Protein AF-A0A3A9K9L9-F1 (afdb_monomer)

Radius of gyration: 12.83 Å; Cα contacts (8 Å, |Δi|>4): 167; chains: 1; bounding box: 33×27×30 Å

Secondary structure (DSSP, 8-state):
---EEEEE-TTSSEEEEEEEEEEE-TT--EEEEEEEEESSSPPEEEEEETT-HHHHSSEEESSTTHHHHTTTS-HHHHHHHHHHHHHHHHHHH-

Organism: NCBI:txid885475

Nearest PDB structures (foldseek):
  3nm7-assembly1_A  TM=2.809E-01  e=5.875E-01  Borreliella burgdorferi
  3n8b-assembly1_A  TM=3.020E-01  e=1.161E+00  Borreliella burgdorferi
  7ktp-assembly1_D  TM=3.224E-01  e=2.881E+00  Homo sapiens
  3cfs-assembly1_B  TM=4.380E-01  e=8.477E+00  unclassified

Sequence (94 aa):
MARLLVYKHESQEGVVVVLDIPLKDTSGKTYYSAATLLTRGAPDLELIVENDERIIHSKQHHSYLYPYLTHMGDREILGKSLMDFYSKNEEFLG

Foldseek 3Di:
DWDWWWWDDPPDQWIKIWTPDWAAAPVRWTWTWIWTFHLDDDTDTDIDTPPPCSVVRTDTDDPPCVSRCPVVVDPVSVVVVSVVVVVVVNVVRD

pLDDT: mean 83.86, std 10.02, range [53.19, 94.94]

Structure (mmCIF, N/CA/C/O backbone):
data_AF-A0A3A9K9L9-F1
#
_entry.id   AF-A0A3A9K9L9-F1
#
loop_
_atom_site.group_PDB
_atom_site.id
_atom_site.type_symbol
_atom_site.label_atom_id
_atom_site.label_alt_id
_atom_site.label_comp_id
_atom_site.label_asym_id
_atom_site.label_entity_id
_atom_site.label_seq_id
_atom_site.pdbx_PDB_ins_code
_atom_site.Cartn_x
_atom_site.Cartn_y
_atom_site.Cartn_z
_atom_site.occupancy
_atom_site.B_iso_or_equiv
_atom_site.auth_seq_id
_atom_site.auth_comp_id
_atom_site.auth_asym_id
_atom_site.auth_atom_id
_atom_site.pdbx_PDB_model_num
ATOM 1 N N . MET A 1 1 ? -3.838 16.479 4.004 1.00 53.19 1 MET A N 1
ATOM 2 C CA . MET A 1 1 ? -2.765 16.496 2.984 1.00 53.19 1 MET A CA 1
ATOM 3 C C . MET A 1 1 ? -2.285 15.063 2.840 1.00 53.19 1 MET A C 1
ATOM 5 O O . MET A 1 1 ? -1.836 14.508 3.830 1.00 53.19 1 MET A O 1
ATOM 9 N N . ALA A 1 2 ? -2.487 14.441 1.678 1.00 71.38 2 ALA A N 1
ATOM 10 C CA . ALA A 1 2 ? -2.163 13.032 1.461 1.00 71.38 2 ALA A CA 1
ATOM 11 C C . ALA A 1 2 ? -0.643 12.835 1.363 1.00 71.38 2 ALA A C 1
ATOM 13 O O . ALA A 1 2 ? 0.015 13.519 0.574 1.00 71.38 2 ALA A O 1
ATOM 14 N N . ARG A 1 3 ? -0.080 11.917 2.154 1.00 83.44 3 ARG A N 1
ATOM 15 C CA . ARG A 1 3 ? 1.341 11.549 2.099 1.00 83.44 3 ARG A CA 1
ATOM 16 C C . ARG A 1 3 ? 1.475 10.116 1.594 1.00 83.44 3 ARG A C 1
ATOM 18 O O . ARG A 1 3 ? 0.679 9.259 1.951 1.00 83.44 3 ARG A O 1
ATOM 25 N N . LEU A 1 4 ? 2.504 9.865 0.786 1.00 86.62 4 LEU A N 1
ATOM 26 C CA . LEU A 1 4 ? 2.921 8.507 0.440 1.00 86.62 4 LEU A CA 1
ATOM 27 C C . LEU A 1 4 ? 4.052 8.075 1.378 1.00 86.62 4 LEU A C 1
ATOM 29 O O . LEU A 1 4 ? 5.056 8.786 1.508 1.00 86.62 4 LEU A O 1
ATOM 33 N N . LEU A 1 5 ? 3.892 6.926 2.024 1.00 87.50 5 LEU A N 1
ATOM 34 C CA . LEU A 1 5 ? 4.915 6.268 2.833 1.00 87.50 5 LEU A CA 1
ATOM 35 C C . LEU A 1 5 ? 5.457 5.088 2.028 1.00 87.50 5 LEU A C 1
ATOM 37 O O . LEU A 1 5 ? 4.677 4.314 1.490 1.00 87.50 5 LEU A O 1
ATOM 41 N N . VAL A 1 6 ? 6.776 4.954 1.915 1.00 88.31 6 VAL A N 1
ATOM 42 C CA . VAL A 1 6 ? 7.389 3.838 1.184 1.00 88.31 6 VAL A CA 1
ATOM 43 C C .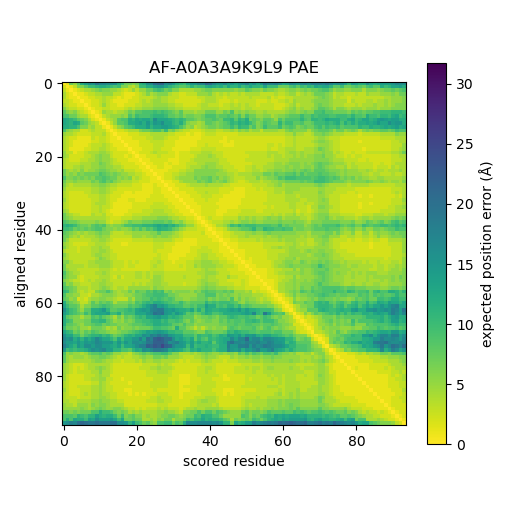 VAL A 1 6 ? 8.097 2.954 2.187 1.00 88.31 6 VAL A C 1
ATOM 45 O O . VAL A 1 6 ? 8.951 3.429 2.932 1.00 88.31 6 VAL 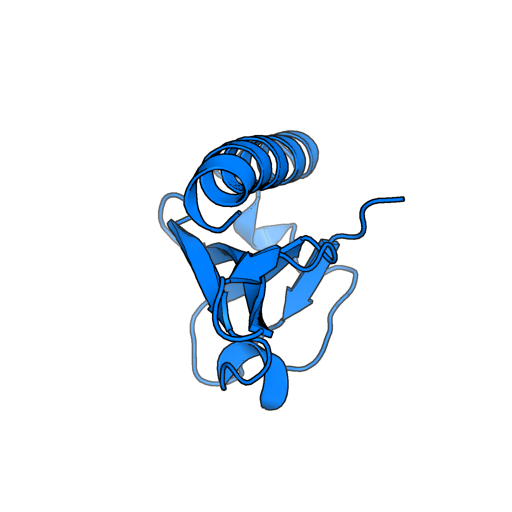A O 1
ATOM 48 N N . TYR A 1 7 ? 7.758 1.679 2.179 1.00 86.94 7 TYR A N 1
ATOM 49 C CA . TYR A 1 7 ? 8.293 0.657 3.057 1.00 86.94 7 TYR A CA 1
ATOM 50 C C . TYR A 1 7 ? 9.090 -0.332 2.219 1.00 86.94 7 TYR A C 1
ATOM 52 O O . TYR A 1 7 ? 8.596 -0.848 1.216 1.00 86.94 7 TYR A O 1
ATOM 60 N N . LYS A 1 8 ? 10.342 -0.574 2.608 1.00 86.44 8 LYS A N 1
ATOM 61 C CA . LYS A 1 8 ? 11.185 -1.596 1.986 1.00 86.44 8 LYS A CA 1
ATOM 62 C C . LYS A 1 8 ? 11.450 -2.696 3.001 1.00 86.44 8 LYS A C 1
ATOM 64 O O . LYS A 1 8 ? 12.046 -2.433 4.046 1.00 86.44 8 LYS A O 1
ATOM 69 N N . HIS A 1 9 ? 11.048 -3.909 2.648 1.00 81.19 9 HIS A N 1
ATOM 70 C CA . HIS A 1 9 ? 11.328 -5.099 3.432 1.00 81.19 9 HIS A CA 1
ATOM 71 C 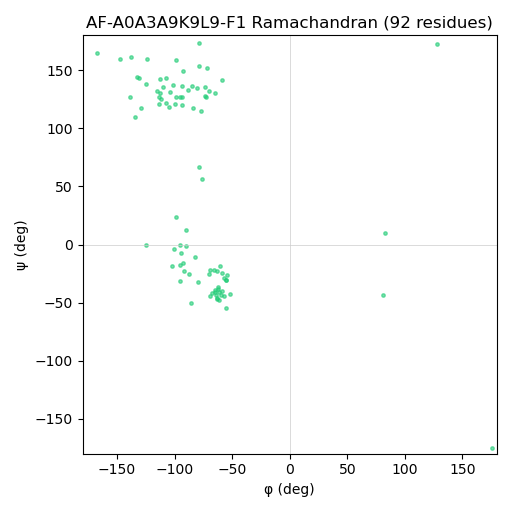C . HIS A 1 9 ? 12.614 -5.760 2.920 1.00 81.19 9 HIS A C 1
ATOM 73 O O . HIS A 1 9 ? 12.812 -5.872 1.713 1.00 81.19 9 HIS A O 1
ATOM 79 N N . GLU A 1 10 ? 13.508 -6.194 3.812 1.00 76.88 10 GLU A N 1
ATOM 80 C CA . GLU A 1 10 ? 14.820 -6.736 3.408 1.00 76.88 10 GLU A CA 1
ATOM 81 C C . GLU A 1 10 ? 14.715 -8.105 2.709 1.00 76.88 10 GLU A C 1
ATOM 83 O O . GLU A 1 10 ? 15.571 -8.439 1.892 1.00 76.88 10 GLU A O 1
ATOM 88 N N . SER A 1 11 ? 13.657 -8.878 2.980 1.00 71.62 11 SER A N 1
ATOM 89 C CA . SER A 1 11 ? 13.436 -10.205 2.381 1.00 71.62 11 SER A CA 1
ATOM 90 C C . SER A 1 11 ? 12.554 -10.224 1.125 1.00 71.62 11 SER A C 1
ATOM 92 O O . SER A 1 11 ? 12.419 -11.280 0.510 1.00 71.62 11 SER A O 1
ATOM 94 N N . GLN A 1 12 ? 11.938 -9.100 0.744 1.00 69.38 12 GLN A N 1
ATOM 95 C CA . GLN A 1 12 ? 11.038 -9.030 -0.410 1.00 69.38 12 GLN A CA 1
ATOM 96 C C . GLN A 1 12 ? 11.683 -8.213 -1.529 1.00 69.38 12 GLN A C 1
ATOM 98 O O . GLN A 1 12 ? 12.231 -7.136 -1.297 1.00 69.38 12 GLN A O 1
ATOM 103 N N . GLU A 1 13 ? 11.594 -8.704 -2.765 1.00 74.75 13 GLU A N 1
ATOM 104 C CA . GLU A 1 13 ? 12.094 -7.993 -3.943 1.00 74.75 13 GLU A CA 1
ATOM 105 C C . GLU A 1 13 ? 11.106 -6.890 -4.374 1.00 74.75 13 GLU A C 1
ATOM 107 O O . GLU A 1 13 ? 10.452 -6.972 -5.412 1.00 74.75 13 GLU A O 1
ATOM 112 N N . GLY A 1 14 ? 10.944 -5.860 -3.541 1.00 83.62 14 GLY A N 1
ATOM 113 C CA . GLY A 1 14 ? 10.007 -4.776 -3.812 1.00 83.62 14 GLY A CA 1
ATOM 114 C C . GLY A 1 14 ? 9.886 -3.736 -2.705 1.00 83.62 14 GLY A C 1
ATOM 115 O O . GLY A 1 14 ? 10.602 -3.761 -1.700 1.00 83.62 14 GLY A O 1
ATOM 116 N N . VAL A 1 15 ? 8.964 -2.799 -2.910 1.00 88.69 15 VAL A N 1
ATOM 117 C CA . VAL A 1 15 ? 8.559 -1.799 -1.917 1.00 88.69 15 VAL A CA 1
ATOM 118 C C . VAL A 1 15 ? 7.042 -1.722 -1.834 1.00 88.69 15 VAL A C 1
ATOM 120 O O . VAL A 1 15 ? 6.355 -1.826 -2.845 1.00 88.69 15 VAL A O 1
ATOM 123 N N . VAL A 1 16 ? 6.520 -1.493 -0.636 1.00 90.69 16 VAL A N 1
ATOM 124 C CA . VAL A 1 16 ? 5.103 -1.191 -0.424 1.00 90.69 16 VAL A CA 1
ATOM 125 C C . VAL A 1 16 ? 4.957 0.314 -0.284 1.00 90.69 16 VAL A C 1
ATOM 127 O O . VAL A 1 16 ? 5.637 0.943 0.527 1.00 90.69 16 VAL A O 1
ATOM 130 N N . VAL A 1 17 ? 4.080 0.906 -1.081 1.00 91.50 17 VAL A N 1
ATOM 131 C CA . VAL A 1 17 ? 3.755 2.329 -1.018 1.00 91.50 17 VAL A CA 1
ATOM 132 C C . VAL A 1 17 ? 2.374 2.478 -0.431 1.00 91.50 17 VAL A C 1
ATOM 134 O O . VAL A 1 17 ? 1.417 1.957 -0.982 1.00 91.50 17 VAL A O 1
ATOM 137 N N . VAL A 1 18 ? 2.270 3.208 0.666 1.00 92.50 18 VAL A N 1
ATOM 138 C CA . VAL A 1 18 ? 1.040 3.371 1.431 1.00 92.50 18 VAL A CA 1
ATOM 139 C C . VAL A 1 18 ? 0.569 4.806 1.307 1.00 92.50 18 VAL A C 1
ATOM 141 O O . VAL A 1 18 ? 1.346 5.744 1.510 1.00 92.50 18 VAL A O 1
ATOM 144 N N . LEU A 1 19 ? -0.705 4.977 0.978 1.00 92.56 19 LEU A N 1
ATOM 145 C CA . LEU A 1 19 ? -1.395 6.245 1.120 1.00 92.56 19 LEU A CA 1
ATOM 146 C C . LEU A 1 19 ? -1.741 6.432 2.599 1.00 92.56 19 LEU A C 1
ATOM 148 O O . LEU A 1 19 ? -2.526 5.669 3.154 1.00 92.56 19 LEU A O 1
ATOM 152 N N . ASP A 1 20 ? -1.145 7.442 3.232 1.00 91.19 20 ASP A N 1
ATOM 153 C CA . ASP A 1 20 ? -1.287 7.753 4.662 1.00 91.19 20 ASP A CA 1
ATOM 154 C C . ASP A 1 20 ? -2.641 8.419 4.968 1.00 91.19 20 ASP A C 1
ATOM 156 O O . ASP A 1 20 ? -2.725 9.558 5.431 1.00 91.19 20 ASP A O 1
ATOM 160 N N . ILE A 1 21 ? -3.716 7.731 4.588 1.00 92.31 21 ILE A N 1
ATOM 161 C CA . ILE A 1 21 ? -5.105 8.090 4.847 1.00 92.31 21 ILE A CA 1
ATOM 162 C C . ILE A 1 21 ? -5.798 6.809 5.330 1.00 92.31 21 ILE A C 1
ATOM 164 O O . ILE A 1 21 ? -5.954 5.873 4.542 1.00 92.31 21 ILE A O 1
ATOM 168 N N . PRO A 1 22 ? -6.166 6.729 6.619 1.00 92.38 22 PRO A N 1
ATOM 169 C CA . PRO A 1 22 ? -6.764 5.529 7.181 1.00 92.38 22 PRO A CA 1
ATOM 170 C C . PRO A 1 22 ? -8.210 5.354 6.709 1.00 92.38 22 PRO A C 1
ATOM 172 O O . PRO A 1 22 ? -9.007 6.288 6.773 1.00 92.38 22 PRO A O 1
ATOM 175 N N . LEU A 1 23 ? -8.557 4.130 6.326 1.00 92.62 23 LEU A N 1
ATOM 176 C CA . LEU A 1 23 ? -9.921 3.642 6.148 1.00 92.62 23 LEU A CA 1
ATOM 177 C C . LEU A 1 23 ? -10.302 2.805 7.364 1.00 92.62 23 LEU A C 1
ATOM 179 O O . LEU A 1 23 ? -9.498 2.003 7.832 1.00 92.62 23 LEU A O 1
ATOM 183 N N . LYS A 1 24 ? -11.515 2.968 7.883 1.00 93.12 24 LYS A N 1
ATOM 184 C CA . LYS A 1 24 ? -12.007 2.152 8.996 1.00 93.12 24 LYS A CA 1
ATOM 185 C C . LYS A 1 24 ? -13.184 1.322 8.533 1.00 93.12 24 LYS A C 1
ATOM 187 O O . LYS A 1 24 ? -14.087 1.865 7.910 1.00 93.12 24 LYS A O 1
ATOM 192 N N . ASP A 1 25 ? -13.162 0.034 8.851 1.00 91.62 25 ASP A N 1
ATOM 193 C CA . ASP A 1 25 ? -14.344 -0.804 8.682 1.00 91.62 25 ASP A CA 1
ATOM 194 C C . ASP A 1 25 ? -15.351 -0.598 9.826 1.00 91.62 25 ASP A C 1
ATOM 196 O O . ASP A 1 25 ? -15.079 0.059 10.837 1.00 91.62 25 ASP A O 1
ATOM 200 N N . THR A 1 26 ? -16.521 -1.217 9.685 1.00 89.44 26 THR A N 1
ATOM 201 C CA . THR A 1 26 ? -17.602 -1.200 10.684 1.00 89.44 26 THR A CA 1
ATOM 202 C C . THR A 1 26 ? -17.218 -1.804 12.039 1.00 89.44 26 THR A C 1
ATOM 204 O O . THR A 1 26 ? -17.877 -1.530 13.042 1.00 89.44 26 THR A O 1
ATOM 207 N N . SER A 1 27 ? -16.145 -2.598 12.101 1.00 89.50 27 SER A N 1
ATOM 208 C CA . SER A 1 27 ? -15.600 -3.174 13.337 1.00 89.50 27 SER A CA 1
ATOM 209 C C . SER A 1 27 ? -14.550 -2.269 13.997 1.00 89.50 27 SER A C 1
ATOM 211 O O . SER A 1 27 ? -14.032 -2.599 15.063 1.00 89.50 27 SER A O 1
ATOM 213 N N . GLY A 1 28 ? -14.233 -1.123 13.386 1.00 89.62 28 GLY A N 1
ATOM 214 C CA . GLY A 1 28 ? -13.239 -0.165 13.862 1.00 89.62 28 GLY A CA 1
ATOM 215 C C . GLY A 1 28 ? -11.800 -0.511 13.479 1.00 89.62 28 GLY A C 1
ATOM 216 O O . GLY A 1 28 ? -10.878 0.135 13.980 1.00 89.62 28 GLY A O 1
ATOM 217 N N . LYS A 1 29 ? -11.584 -1.502 12.609 1.00 92.94 29 LYS A N 1
ATOM 218 C CA . LYS A 1 29 ? -10.250 -1.902 12.162 1.00 92.94 29 LYS A CA 1
ATOM 219 C C . LYS A 1 29 ? -9.747 -0.958 11.074 1.00 92.94 29 LYS A C 1
ATOM 221 O O . LYS A 1 29 ? -10.476 -0.636 10.137 1.00 92.94 29 LYS A O 1
ATOM 226 N N . THR A 1 30 ? -8.491 -0.535 11.207 1.00 93.81 30 THR A N 1
ATOM 227 C CA . THR A 1 30 ? -7.845 0.399 10.281 1.00 93.81 30 THR A CA 1
ATOM 228 C C . THR A 1 30 ? -7.182 -0.332 9.114 1.00 93.81 30 THR A C 1
ATOM 230 O O . THR A 1 30 ? -6.407 -1.276 9.304 1.00 93.81 30 THR A O 1
ATOM 233 N N . TYR A 1 31 ? -7.439 0.169 7.912 1.00 94.12 31 TYR A N 1
ATOM 234 C CA . TYR A 1 31 ? -6.818 -0.224 6.658 1.00 94.12 31 TYR A CA 1
ATOM 235 C C . TYR A 1 31 ? -6.205 0.994 5.976 1.00 94.12 31 TYR A C 1
ATOM 237 O O . TYR A 1 31 ? -6.605 2.133 6.211 1.00 94.12 31 TYR A O 1
ATOM 245 N N . TYR A 1 32 ? -5.266 0.742 5.079 1.00 94.12 32 TYR A N 1
ATOM 246 C CA . TYR A 1 32 ? -4.662 1.744 4.224 1.00 94.12 32 TYR A CA 1
ATOM 247 C C . TYR A 1 32 ? -4.666 1.249 2.788 1.00 94.12 32 TYR A C 1
ATOM 249 O O . TYR A 1 32 ? -4.442 0.068 2.522 1.00 94.12 32 TYR A O 1
ATOM 257 N N . SER A 1 33 ? -4.892 2.170 1.857 1.00 94.94 33 SER A N 1
ATOM 258 C CA . SER A 1 33 ? -4.675 1.889 0.440 1.00 94.94 33 SER A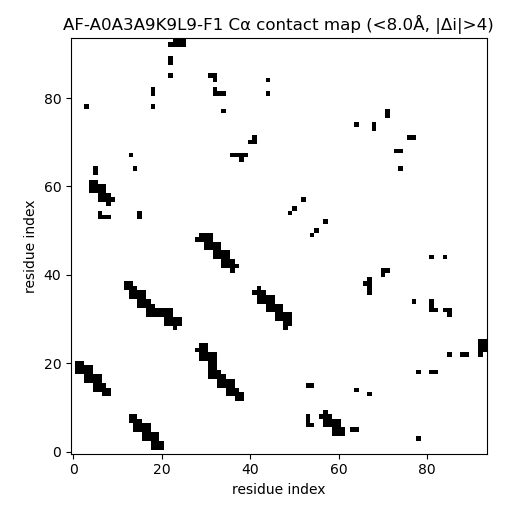 CA 1
ATOM 259 C C . SER A 1 33 ? -3.182 1.819 0.167 1.00 94.94 33 SER A C 1
ATOM 261 O O . SER A 1 33 ? -2.441 2.746 0.506 1.00 94.94 33 SER A O 1
ATOM 263 N N . ALA A 1 34 ? 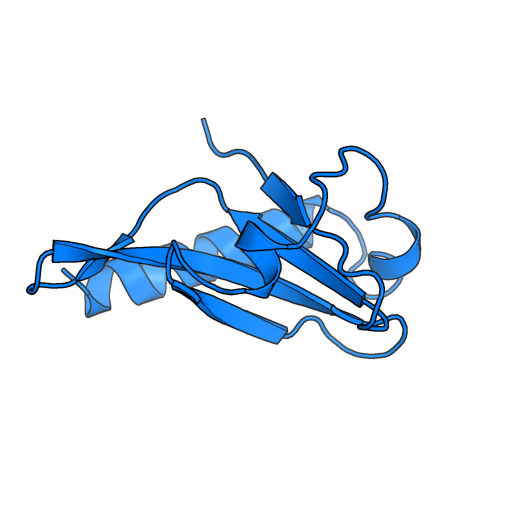-2.741 0.731 -0.448 1.00 93.94 34 ALA A N 1
ATOM 264 C CA . ALA A 1 34 ? -1.341 0.501 -0.731 1.00 93.94 34 ALA A CA 1
ATOM 265 C C . ALA A 1 34 ? -1.113 -0.068 -2.128 1.00 93.94 34 ALA A C 1
ATOM 267 O O . ALA A 1 34 ? -2.017 -0.581 -2.783 1.00 93.94 34 ALA A O 1
ATOM 268 N N . ALA A 1 35 ? 0.126 0.075 -2.580 1.00 92.25 35 ALA A N 1
ATOM 269 C CA . ALA A 1 35 ? 0.622 -0.445 -3.834 1.00 92.25 35 ALA A CA 1
ATOM 270 C C . ALA A 1 35 ? 1.914 -1.211 -3.565 1.00 92.25 35 ALA A C 1
ATOM 272 O O . ALA A 1 35 ? 2.913 -0.618 -3.144 1.00 92.25 35 ALA A O 1
ATOM 273 N N . THR A 1 36 ? 1.915 -2.509 -3.835 1.00 90.56 36 THR A N 1
ATOM 274 C CA . THR A 1 36 ? 3.139 -3.307 -3.837 1.00 90.56 36 THR A CA 1
ATOM 275 C C . THR A 1 36 ? 3.819 -3.153 -5.193 1.00 90.56 36 THR A C 1
ATOM 277 O O . THR A 1 36 ? 3.267 -3.502 -6.236 1.00 90.56 36 THR A O 1
ATOM 280 N N . LEU A 1 37 ? 5.029 -2.597 -5.182 1.00 87.88 37 LEU A N 1
ATOM 281 C CA . LEU A 1 37 ? 5.861 -2.401 -6.362 1.00 87.88 37 LEU A CA 1
ATOM 282 C C . LEU A 1 37 ? 6.982 -3.437 -6.372 1.00 87.88 37 LEU A C 1
ATOM 284 O O . LEU A 1 37 ? 7.831 -3.451 -5.480 1.00 87.88 37 LEU A O 1
ATOM 288 N N . LEU A 1 38 ? 7.007 -4.274 -7.402 1.00 83.94 38 LEU A N 1
ATOM 289 C CA . LEU A 1 38 ? 8.078 -5.239 -7.638 1.00 83.94 38 LEU A CA 1
ATOM 290 C C . LEU A 1 38 ? 9.064 -4.691 -8.673 1.00 83.94 38 LEU A C 1
ATOM 292 O O . LEU A 1 38 ? 8.727 -3.816 -9.470 1.00 83.94 38 LEU A O 1
ATOM 296 N N . THR A 1 39 ? 10.289 -5.221 -8.691 1.00 75.44 39 THR A N 1
ATOM 297 C CA . THR A 1 39 ? 11.313 -4.862 -9.697 1.00 75.44 39 THR A CA 1
ATOM 298 C C . THR A 1 39 ? 10.858 -5.141 -11.128 1.00 75.44 39 THR A C 1
ATOM 300 O O . THR A 1 39 ? 11.359 -4.527 -12.070 1.00 75.44 39 THR A O 1
ATOM 303 N N . ARG A 1 40 ? 9.919 -6.075 -11.301 1.00 74.56 40 ARG A N 1
ATOM 304 C CA . ARG A 1 40 ? 9.298 -6.423 -12.576 1.00 74.56 40 ARG A CA 1
ATOM 305 C C . ARG A 1 40 ? 7.809 -6.647 -12.362 1.00 74.56 40 ARG A C 1
ATOM 307 O O . ARG A 1 40 ? 7.430 -7.480 -11.545 1.00 74.56 40 ARG A O 1
ATOM 314 N N . GLY A 1 41 ? 6.986 -5.953 -13.139 1.00 73.94 41 GLY A N 1
ATOM 315 C CA . GLY A 1 41 ? 5.536 -6.131 -13.130 1.00 73.94 41 GLY A CA 1
ATOM 316 C C . GLY A 1 41 ? 4.774 -4.824 -12.955 1.00 73.94 41 GLY A C 1
ATOM 317 O O . GLY A 1 41 ? 5.357 -3.763 -12.738 1.00 73.94 41 GLY A O 1
ATOM 318 N N . ALA A 1 42 ? 3.455 -4.919 -13.093 1.00 78.75 42 ALA A N 1
ATOM 319 C CA . ALA A 1 42 ? 2.554 -3.841 -12.720 1.00 78.75 42 ALA A CA 1
ATOM 320 C C . ALA A 1 42 ? 2.482 -3.734 -11.184 1.00 78.75 42 ALA A C 1
ATOM 322 O O . ALA A 1 42 ? 2.676 -4.743 -10.503 1.00 78.75 42 ALA A O 1
ATOM 323 N N . PRO A 1 43 ? 2.208 -2.540 -10.634 1.00 84.94 43 PRO A N 1
ATOM 324 C CA . PRO A 1 43 ? 1.884 -2.407 -9.218 1.00 84.94 43 PRO A CA 1
ATOM 325 C C . PRO A 1 43 ? 0.656 -3.251 -8.873 1.00 84.94 43 PRO A C 1
ATOM 327 O O . PRO A 1 43 ? -0.311 -3.285 -9.638 1.00 84.94 43 PRO A O 1
ATOM 330 N N . ASP A 1 44 ? 0.675 -3.866 -7.700 1.00 90.12 44 ASP A N 1
ATOM 331 C CA . ASP A 1 44 ? -0.507 -4.518 -7.148 1.00 90.12 44 ASP A CA 1
ATOM 332 C C . ASP A 1 44 ? -1.165 -3.595 -6.122 1.00 90.12 44 ASP A C 1
ATOM 334 O O . ASP A 1 44 ? -0.503 -3.168 -5.175 1.00 90.12 44 ASP A O 1
ATOM 338 N N . LEU A 1 45 ? -2.430 -3.232 -6.347 1.00 93.00 45 LEU A N 1
ATOM 339 C CA . LEU A 1 45 ? -3.188 -2.340 -5.466 1.00 93.00 45 LEU A CA 1
ATOM 340 C C . LEU A 1 45 ? -3.978 -3.169 -4.460 1.00 93.00 45 LEU A C 1
ATOM 342 O O . LEU A 1 45 ? -4.772 -4.028 -4.837 1.00 93.00 45 LEU A O 1
ATOM 346 N N . GLU A 1 46 ? -3.807 -2.868 -3.181 1.00 94.38 46 GLU A N 1
ATOM 347 C CA . GLU A 1 46 ? -4.373 -3.660 -2.096 1.00 94.38 46 GLU A CA 1
ATOM 348 C C . GLU A 1 46 ? -4.745 -2.800 -0.885 1.00 94.38 46 GLU A C 1
ATOM 350 O O . GLU A 1 46 ? -4.258 -1.681 -0.699 1.00 94.38 46 GLU A O 1
ATOM 355 N N . LEU A 1 47 ? -5.624 -3.345 -0.042 1.00 94.25 47 LEU A N 1
ATOM 356 C CA . LEU A 1 47 ? -5.866 -2.824 1.297 1.00 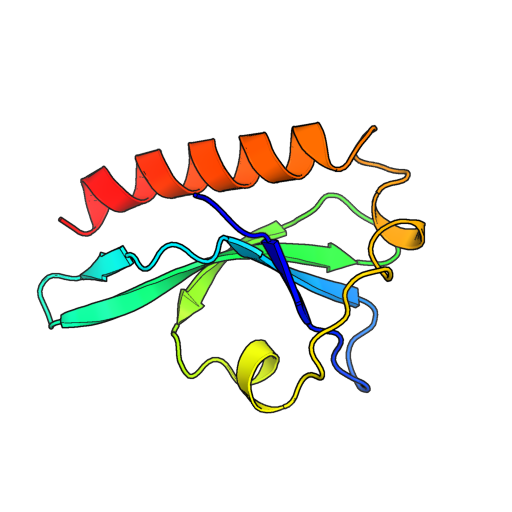94.25 47 LEU A CA 1
ATOM 357 C C . LEU A 1 47 ? -4.982 -3.574 2.283 1.00 94.25 47 LEU A C 1
ATOM 359 O O . LEU A 1 47 ? -5.128 -4.784 2.456 1.00 94.25 47 LEU A O 1
ATOM 363 N N . ILE A 1 48 ? -4.115 -2.844 2.970 1.00 93.38 48 ILE A N 1
ATOM 364 C CA . ILE A 1 48 ? -3.277 -3.403 4.029 1.00 93.38 48 ILE A CA 1
ATOM 365 C C . ILE A 1 48 ? -3.775 -2.935 5.384 1.00 93.38 48 ILE A C 1
ATOM 367 O O . ILE A 1 48 ? -4.229 -1.805 5.544 1.00 93.38 48 ILE A O 1
ATOM 371 N N . VAL A 1 49 ? -3.708 -3.816 6.370 1.00 94.12 49 VAL A N 1
ATOM 372 C CA . VAL A 1 49 ? -4.093 -3.497 7.747 1.00 94.12 49 VAL A CA 1
ATOM 373 C C . VAL A 1 49 ? -2.981 -2.712 8.437 1.00 94.12 49 VAL A C 1
ATOM 375 O O . VAL A 1 49 ? -1.814 -2.871 8.091 1.00 94.12 49 VAL A O 1
ATOM 378 N N . GLU A 1 50 ? -3.311 -1.895 9.441 1.00 91.19 50 GLU A N 1
ATOM 379 C CA . GLU A 1 50 ? -2.297 -1.091 10.157 1.00 91.19 50 GLU A CA 1
ATOM 380 C C . GLU A 1 50 ? -1.142 -1.925 10.737 1.00 91.19 50 GLU A C 1
ATOM 382 O O . GLU A 1 50 ? -0.008 -1.457 10.796 1.00 91.19 50 GLU A O 1
ATOM 387 N N . ASN A 1 51 ? -1.432 -3.176 11.110 1.00 91.50 51 ASN A N 1
ATOM 388 C CA . ASN A 1 51 ? -0.478 -4.105 11.709 1.00 91.50 51 ASN A CA 1
ATOM 389 C C . ASN A 1 51 ? 0.108 -5.097 10.689 1.00 91.50 51 ASN A C 1
ATOM 391 O O . ASN A 1 51 ? 0.502 -6.202 11.057 1.00 91.50 51 ASN A O 1
ATOM 395 N N . ASP A 1 52 ? 0.108 -4.756 9.399 1.00 91.00 52 ASP A N 1
ATOM 396 C CA . ASP A 1 52 ? 0.727 -5.589 8.370 1.00 91.00 52 ASP A CA 1
ATOM 397 C C . ASP A 1 52 ? 2.245 -5.656 8.604 1.00 91.00 52 ASP A C 1
ATOM 399 O O . ASP A 1 52 ? 2.916 -4.636 8.782 1.00 91.00 52 ASP A O 1
ATOM 403 N N . GLU A 1 53 ? 2.798 -6.869 8.597 1.00 87.75 53 GLU A N 1
ATOM 404 C CA . GLU A 1 53 ? 4.222 -7.137 8.832 1.00 87.75 53 GLU A CA 1
ATOM 405 C C . GLU A 1 53 ? 5.125 -6.342 7.871 1.00 87.75 53 GLU A C 1
ATOM 407 O O . GLU A 1 53 ? 6.218 -5.915 8.247 1.00 87.75 53 GLU A O 1
ATOM 412 N N . ARG A 1 54 ? 4.653 -6.061 6.648 1.00 85.31 54 ARG A N 1
ATOM 413 C CA . ARG A 1 54 ? 5.375 -5.246 5.661 1.00 85.31 54 ARG A CA 1
ATOM 414 C C . ARG A 1 54 ? 5.451 -3.778 6.057 1.00 85.31 54 ARG A C 1
ATOM 416 O O . ARG A 1 54 ? 6.333 -3.091 5.558 1.00 85.31 54 ARG A O 1
ATOM 423 N N . ILE A 1 55 ? 4.567 -3.282 6.918 1.00 83.88 55 ILE A N 1
ATOM 424 C CA . ILE A 1 55 ? 4.665 -1.941 7.508 1.00 83.88 55 ILE A CA 1
ATOM 425 C C . ILE A 1 55 ? 5.546 -2.001 8.757 1.00 83.88 55 ILE A C 1
ATOM 427 O O . ILE A 1 55 ? 6.482 -1.214 8.877 1.00 83.88 55 ILE A O 1
ATOM 431 N N . ILE A 1 56 ? 5.261 -2.945 9.664 1.00 87.38 56 ILE A N 1
ATOM 432 C CA . ILE A 1 56 ? 5.895 -3.042 10.989 1.00 87.38 56 ILE A CA 1
ATOM 433 C C . ILE A 1 56 ? 7.401 -3.298 10.880 1.00 87.38 56 ILE A C 1
ATOM 435 O O . ILE A 1 56 ? 8.189 -2.635 11.556 1.00 87.38 56 ILE A O 1
ATOM 439 N N . HIS A 1 57 ? 7.813 -4.244 10.034 1.00 83.19 57 HIS A N 1
ATOM 440 C CA . HIS A 1 57 ? 9.213 -4.681 9.938 1.00 83.19 57 HIS A CA 1
ATOM 441 C C . HIS A 1 57 ? 10.000 -3.981 8.834 1.00 83.19 57 HIS A C 1
ATOM 443 O O . HIS A 1 57 ? 11.195 -4.227 8.661 1.00 83.19 57 HIS A O 1
ATOM 449 N N . SER A 1 58 ? 9.357 -3.085 8.089 1.00 82.88 58 SER A N 1
ATOM 450 C CA . SER A 1 58 ? 10.028 -2.304 7.058 1.00 82.88 58 SER A CA 1
ATOM 451 C C . SER A 1 58 ? 10.516 -0.967 7.586 1.00 82.88 58 SER A C 1
ATOM 453 O O . SER A 1 58 ? 9.897 -0.314 8.424 1.00 82.88 58 SER A O 1
ATOM 455 N N . LYS A 1 59 ? 11.611 -0.485 7.004 1.00 81.44 59 LYS A N 1
ATOM 456 C CA . LYS A 1 59 ? 12.069 0.886 7.231 1.00 81.44 59 LYS A CA 1
ATOM 457 C C . LYS A 1 59 ? 11.333 1.819 6.276 1.00 81.44 59 LYS A C 1
ATOM 459 O O . LYS A 1 59 ? 11.181 1.514 5.091 1.00 81.44 59 LYS A O 1
ATOM 464 N N . GLN A 1 60 ? 10.887 2.966 6.785 1.00 81.69 60 GLN A N 1
ATOM 465 C CA . GLN A 1 60 ? 10.339 4.013 5.933 1.00 81.69 60 GLN A CA 1
ATOM 466 C C . GLN A 1 60 ? 11.464 4.638 5.096 1.00 81.69 60 GLN A C 1
ATOM 468 O O . GLN A 1 60 ? 12.501 5.036 5.626 1.00 81.69 60 GLN A O 1
ATOM 473 N N . HIS A 1 61 ? 11.237 4.784 3.793 1.00 80.50 61 HIS A N 1
ATOM 474 C CA . HIS A 1 61 ? 12.165 5.407 2.860 1.00 80.50 61 HIS A CA 1
ATOM 475 C C . HIS A 1 61 ? 11.496 6.553 2.096 1.00 80.50 61 HIS A C 1
ATOM 477 O O . HIS A 1 61 ? 10.368 6.442 1.630 1.00 80.50 61 HIS A O 1
ATOM 483 N N . HIS A 1 62 ? 12.204 7.667 1.913 1.00 67.12 62 HIS A N 1
ATOM 484 C CA . HIS A 1 62 ? 11.648 8.840 1.220 1.00 67.12 62 HIS A CA 1
ATOM 485 C C . HIS A 1 62 ? 11.992 8.896 -0.274 1.00 67.12 62 HIS A C 1
ATOM 487 O O . HIS A 1 62 ? 11.318 9.600 -1.022 1.00 67.12 62 HIS A O 1
ATOM 493 N N . SER A 1 63 ? 13.002 8.138 -0.719 1.00 66.06 63 SER A N 1
ATOM 494 C CA . SER A 1 63 ? 13.628 8.323 -2.043 1.00 66.06 63 SER A CA 1
ATOM 495 C C . SER A 1 63 ? 13.656 7.068 -2.926 1.00 66.06 63 SER A C 1
ATOM 497 O O . SER A 1 63 ? 14.158 7.120 -4.044 1.00 66.06 63 SER A O 1
ATOM 499 N N . TYR A 1 64 ? 13.143 5.929 -2.450 1.00 69.38 64 TYR A N 1
ATOM 500 C CA . TYR A 1 64 ? 13.422 4.613 -3.051 1.00 69.38 64 TYR A CA 1
ATOM 501 C C 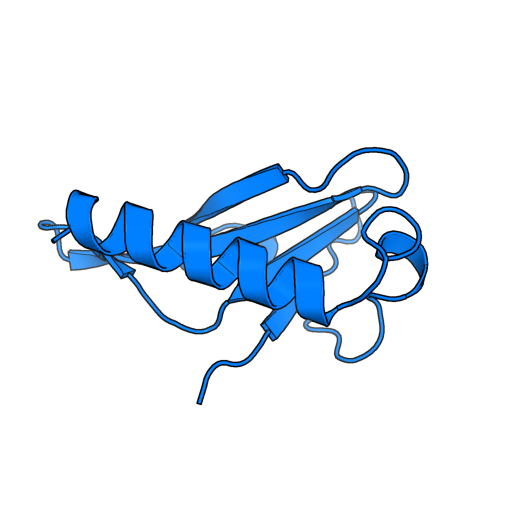. TYR A 1 64 ? 12.442 4.163 -4.146 1.00 69.38 64 TYR A C 1
ATOM 503 O O . TYR A 1 64 ? 12.455 3.003 -4.543 1.00 69.38 64 TYR A O 1
ATOM 511 N N . LEU A 1 65 ? 11.600 5.071 -4.640 1.00 72.94 65 LEU A N 1
ATOM 512 C CA . LEU A 1 65 ? 10.568 4.765 -5.635 1.00 72.94 65 LEU A CA 1
ATOM 513 C C . LEU A 1 65 ? 11.101 4.682 -7.069 1.00 72.94 65 LEU A C 1
ATOM 515 O O . LEU A 1 65 ? 10.584 3.904 -7.863 1.00 72.94 65 LEU A O 1
ATOM 519 N N . TYR A 1 66 ? 12.135 5.460 -7.403 1.00 70.12 66 TYR A N 1
ATOM 520 C CA . TYR A 1 66 ? 12.615 5.622 -8.781 1.00 70.12 66 TYR A CA 1
ATOM 521 C C . TYR A 1 66 ? 12.906 4.313 -9.5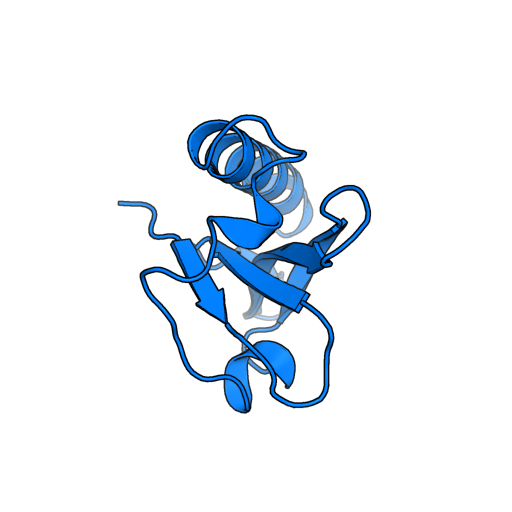36 1.00 70.12 66 TYR A C 1
ATOM 523 O O . TYR A 1 66 ? 12.481 4.218 -10.686 1.00 70.12 66 TYR A O 1
ATOM 531 N N . PRO A 1 67 ? 13.548 3.287 -8.936 1.00 72.44 67 PRO A N 1
ATOM 532 C CA . PRO A 1 67 ? 13.794 2.021 -9.630 1.00 72.44 67 PRO A CA 1
ATOM 533 C C . PRO A 1 67 ? 12.518 1.266 -10.028 1.00 72.44 67 PRO A C 1
ATOM 535 O O . PRO A 1 67 ? 12.563 0.454 -10.944 1.00 72.44 67 PRO A O 1
ATOM 538 N N . TYR A 1 68 ? 11.400 1.531 -9.347 1.00 72.75 68 TYR A N 1
ATOM 539 C CA . TYR A 1 68 ? 10.130 0.822 -9.518 1.00 72.75 68 TYR A CA 1
ATOM 540 C C . TYR A 1 68 ? 9.104 1.612 -10.344 1.00 72.75 68 TYR A C 1
ATOM 542 O O . TYR A 1 68 ? 8.146 1.045 -10.862 1.00 72.75 68 TYR A O 1
ATOM 550 N N . LEU A 1 69 ? 9.289 2.928 -10.485 1.00 70.31 69 LEU A N 1
ATOM 551 C CA . LEU A 1 69 ? 8.360 3.809 -11.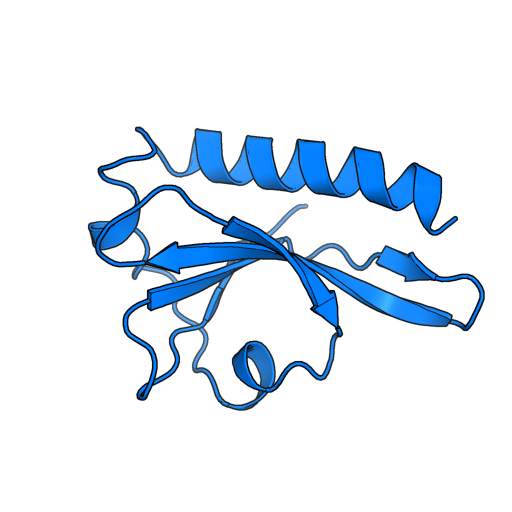204 1.00 70.31 69 LEU A CA 1
ATOM 552 C C . LEU A 1 69 ? 8.554 3.814 -12.726 1.00 70.31 69 LEU A C 1
ATOM 554 O O . LEU A 1 69 ? 7.691 4.326 -13.437 1.00 70.31 69 LEU A O 1
ATOM 558 N N . THR A 1 70 ? 9.634 3.224 -13.246 1.00 65.25 70 THR A N 1
ATOM 559 C CA . THR A 1 70 ? 9.931 3.144 -14.692 1.00 65.25 70 THR A CA 1
ATOM 560 C C . THR A 1 70 ? 8.797 2.521 -15.512 1.00 65.25 70 THR A C 1
ATOM 562 O O . THR A 1 70 ? 8.647 2.853 -16.685 1.00 65.25 70 THR A O 1
ATOM 565 N N . HIS A 1 71 ? 7.965 1.674 -14.899 1.00 57.81 71 HIS A N 1
ATOM 566 C CA . HIS A 1 71 ? 6.802 1.047 -15.534 1.00 57.81 71 HIS A CA 1
ATOM 567 C C . HIS A 1 71 ? 5.482 1.816 -15.355 1.00 57.81 71 HIS A C 1
ATOM 569 O O . HIS A 1 71 ? 4.534 1.563 -16.093 1.00 57.81 71 HIS A O 1
ATOM 575 N N . MET A 1 72 ? 5.408 2.757 -14.409 1.00 60.47 72 MET A N 1
ATOM 576 C CA . MET A 1 72 ? 4.205 3.557 -14.140 1.00 60.47 72 MET A CA 1
ATOM 577 C C . MET A 1 72 ? 4.245 4.960 -14.749 1.00 60.47 72 MET A C 1
ATOM 579 O O . MET A 1 72 ? 3.266 5.690 -14.639 1.00 60.47 72 MET A O 1
ATOM 583 N N . GLY A 1 73 ? 5.350 5.358 -15.378 1.00 60.00 73 GLY A N 1
ATOM 584 C CA . GLY A 1 73 ? 5.501 6.671 -16.007 1.00 60.00 73 GLY A CA 1
ATOM 585 C C . GLY A 1 73 ? 5.860 7.788 -15.024 1.00 60.00 73 GLY A C 1
ATOM 586 O O . GLY A 1 73 ? 6.757 8.560 -15.337 1.00 60.00 73 GLY A O 1
ATOM 587 N N . ASP A 1 74 ? 5.231 7.855 -13.839 1.00 72.12 74 ASP A N 1
ATOM 588 C CA . ASP A 1 74 ? 5.607 8.789 -12.762 1.00 72.12 74 ASP A CA 1
ATOM 589 C C . ASP A 1 74 ? 4.941 8.455 -11.403 1.00 72.12 74 ASP A C 1
ATOM 591 O O . ASP A 1 74 ? 3.937 7.742 -11.318 1.00 72.12 74 ASP A O 1
ATOM 595 N N . ARG A 1 75 ? 5.459 9.042 -10.318 1.00 77.56 75 ARG A N 1
ATOM 596 C CA . ARG A 1 75 ? 4.902 9.044 -8.955 1.00 77.56 75 ARG A CA 1
ATOM 597 C C . ARG A 1 75 ? 3.486 9.623 -8.895 1.00 77.56 75 ARG A C 1
ATOM 599 O O . ARG A 1 75 ? 2.713 9.237 -8.020 1.00 77.56 75 ARG A O 1
ATOM 606 N N . GLU A 1 76 ? 3.146 10.536 -9.802 1.00 81.50 76 GLU A N 1
ATOM 607 C CA . GLU A 1 76 ? 1.808 11.129 -9.895 1.00 81.50 76 GLU A CA 1
ATOM 608 C C . GLU A 1 76 ? 0.744 10.082 -10.251 1.00 81.50 76 GLU A C 1
ATOM 610 O O . GLU A 1 76 ? -0.301 10.018 -9.603 1.00 81.50 76 GLU A O 1
ATOM 615 N N . ILE A 1 77 ? 1.039 9.200 -11.211 1.00 85.44 77 ILE A N 1
ATOM 616 C CA . ILE A 1 77 ? 0.122 8.135 -11.641 1.00 85.44 77 ILE A CA 1
ATOM 617 C C . ILE A 1 77 ? -0.109 7.143 -10.500 1.00 85.44 77 ILE A C 1
ATOM 619 O O . ILE A 1 77 ? -1.248 6.739 -10.255 1.00 85.44 77 ILE A O 1
ATOM 623 N N . LEU A 1 78 ? 0.946 6.797 -9.760 1.00 86.56 78 LEU A N 1
ATOM 624 C CA . LEU A 1 78 ? 0.836 5.961 -8.566 1.00 86.56 78 LEU A CA 1
ATOM 625 C C . LEU A 1 78 ? -0.041 6.623 -7.493 1.00 86.56 78 LEU A C 1
ATOM 627 O O . LEU A 1 78 ? -0.944 5.987 -6.956 1.00 86.56 78 LEU A O 1
ATOM 631 N N . GLY A 1 79 ? 0.196 7.906 -7.206 1.00 87.75 79 GLY A N 1
ATOM 632 C CA . GLY A 1 79 ? -0.597 8.666 -6.240 1.00 87.75 79 GLY A CA 1
ATOM 633 C C . GLY A 1 79 ? -2.076 8.734 -6.621 1.00 87.75 79 GLY A C 1
ATOM 634 O O . GLY A 1 79 ? -2.934 8.502 -5.772 1.00 87.75 79 GLY A O 1
ATOM 635 N N . LYS A 1 80 ? -2.377 8.979 -7.901 1.00 90.00 80 LYS A N 1
ATOM 636 C CA . LYS A 1 80 ? -3.748 8.967 -8.422 1.00 90.00 80 LYS A CA 1
ATOM 637 C C . LYS A 1 80 ? -4.385 7.585 -8.306 1.00 90.00 80 LYS A C 1
ATOM 639 O O . LYS A 1 80 ? -5.498 7.482 -7.814 1.00 90.00 80 LYS A O 1
ATOM 644 N N . SER A 1 81 ? -3.667 6.530 -8.689 1.00 90.62 81 SER A N 1
ATOM 645 C CA . SER A 1 81 ? -4.172 5.151 -8.620 1.00 90.62 81 SER A CA 1
ATOM 646 C C . SER A 1 81 ? -4.507 4.740 -7.185 1.00 90.62 81 SER A C 1
ATOM 648 O O . SER A 1 81 ? -5.548 4.136 -6.945 1.00 90.62 81 SER A O 1
ATOM 650 N N . LEU A 1 82 ? -3.659 5.118 -6.223 1.00 91.81 82 LEU A N 1
ATOM 651 C CA . LEU A 1 82 ? -3.906 4.903 -4.797 1.00 91.81 82 LEU A CA 1
ATOM 652 C C . LEU A 1 82 ? -5.109 5.699 -4.287 1.00 91.81 82 LEU A C 1
ATOM 654 O O . LEU A 1 82 ? -5.869 5.178 -3.480 1.00 91.81 82 LEU A O 1
ATOM 658 N N . MET A 1 83 ? -5.292 6.938 -4.748 1.00 92.62 83 MET A N 1
ATOM 659 C CA . MET A 1 83 ? -6.443 7.758 -4.364 1.00 92.62 83 MET A CA 1
ATOM 660 C C . MET A 1 83 ? -7.751 7.219 -4.955 1.00 92.62 83 MET A C 1
ATOM 662 O O . MET A 1 83 ? -8.739 7.090 -4.241 1.00 92.62 83 MET A O 1
ATOM 666 N N . ASP A 1 84 ? -7.750 6.834 -6.232 1.00 92.81 84 ASP A N 1
ATOM 667 C CA . ASP A 1 84 ? -8.907 6.219 -6.888 1.00 92.81 84 ASP A CA 1
ATOM 668 C C . ASP A 1 84 ? -9.270 4.886 -6.210 1.00 92.81 84 ASP A C 1
ATOM 670 O O . ASP A 1 84 ? -10.446 4.558 -6.049 1.00 92.81 84 ASP A O 1
ATOM 674 N N . PHE A 1 85 ? -8.262 4.110 -5.793 1.00 93.75 85 PHE A N 1
ATOM 675 C CA . PHE A 1 85 ? -8.457 2.882 -5.025 1.00 93.75 85 PHE A CA 1
ATOM 676 C C . PHE A 1 85 ? -8.994 3.163 -3.617 1.00 93.75 85 PHE A C 1
ATOM 678 O O . PHE A 1 85 ? -9.920 2.480 -3.184 1.00 93.75 85 PHE A O 1
ATOM 685 N N . TYR A 1 86 ? -8.479 4.187 -2.934 1.00 93.44 86 TYR A N 1
ATOM 686 C CA . TYR A 1 86 ? -8.998 4.645 -1.646 1.00 93.44 86 TYR A CA 1
ATOM 687 C C . TYR A 1 86 ? -10.482 4.982 -1.739 1.00 93.44 86 TYR A C 1
ATOM 689 O O . TYR A 1 86 ? -11.270 4.391 -1.009 1.00 93.44 86 TYR A O 1
ATOM 697 N N . SER A 1 87 ? -10.877 5.860 -2.667 1.00 92.75 87 SER A N 1
ATOM 698 C CA . SER A 1 87 ? -12.266 6.318 -2.775 1.00 92.75 87 SER A CA 1
ATOM 699 C C . SER A 1 87 ? -13.232 5.162 -3.018 1.00 92.75 87 SER A C 1
ATOM 701 O O . SER A 1 87 ? -14.273 5.094 -2.377 1.00 92.75 87 SER A O 1
ATOM 703 N N . LYS A 1 88 ? -12.854 4.193 -3.861 1.00 92.50 88 LYS A N 1
ATOM 704 C CA . LYS A 1 88 ? -13.668 2.991 -4.103 1.00 92.50 88 LYS A CA 1
ATOM 705 C C . LYS A 1 88 ? -13.867 2.129 -2.857 1.00 92.50 88 LYS A C 1
ATOM 707 O O . LYS A 1 88 ? -14.910 1.503 -2.710 1.00 92.50 88 LYS A O 1
ATOM 712 N N . ASN A 1 89 ? -12.851 2.031 -2.000 1.00 90.94 89 ASN A N 1
ATOM 713 C CA . ASN A 1 89 ? -12.916 1.205 -0.794 1.00 90.94 89 ASN A CA 1
ATOM 714 C C . ASN A 1 89 ? -13.514 1.953 0.404 1.00 90.94 89 ASN A C 1
ATOM 716 O O . ASN A 1 89 ? -14.086 1.314 1.282 1.00 90.94 89 ASN A O 1
ATOM 720 N N . GLU A 1 90 ? -13.425 3.283 0.433 1.00 90.75 90 GLU A N 1
ATOM 721 C CA . GLU A 1 90 ? -14.123 4.128 1.406 1.00 90.75 90 GLU A CA 1
ATOM 722 C C . GLU A 1 90 ? -15.634 3.896 1.345 1.00 90.75 90 GLU A C 1
ATOM 724 O O . GLU A 1 90 ? -16.257 3.676 2.378 1.00 90.75 90 GLU A O 1
ATOM 729 N N . GLU A 1 91 ? -16.198 3.835 0.137 1.00 85.06 91 GLU A N 1
ATOM 730 C CA . GLU A 1 91 ? -17.619 3.539 -0.090 1.00 85.06 91 GLU A CA 1
ATOM 731 C C . GLU A 1 91 ? -18.030 2.113 0.316 1.00 85.06 91 GLU A C 1
ATOM 733 O O . GLU A 1 91 ? -19.213 1.850 0.506 1.00 85.06 91 GLU A O 1
ATOM 738 N N . PHE A 1 92 ? -17.079 1.177 0.398 1.00 80.44 92 PHE A N 1
ATOM 739 C CA . PHE A 1 92 ? -17.353 -0.230 0.705 1.00 80.44 92 PHE A CA 1
ATOM 740 C C . PHE A 1 92 ? -17.189 -0.566 2.194 1.00 80.44 92 PHE A C 1
ATOM 742 O O . PHE A 1 92 ? -17.842 -1.480 2.697 1.00 80.44 92 PHE A O 1
ATOM 749 N N . LEU A 1 93 ? -16.274 0.120 2.884 1.00 76.75 93 LEU A N 1
ATOM 750 C CA . LEU A 1 93 ? -15.967 -0.115 4.298 1.00 76.75 93 LEU A CA 1
ATOM 751 C C . LEU A 1 93 ? -16.790 0.764 5.254 1.00 76.75 93 LEU A C 1
ATOM 753 O O . LEU A 1 93 ? -16.927 0.387 6.423 1.00 76.75 93 LEU A O 1
ATOM 757 N N . GLY A 1 94 ? -17.307 1.899 4.769 1.00 61.38 94 GLY A N 1
ATOM 758 C CA . GLY A 1 94 ? -18.243 2.787 5.473 1.00 61.38 94 GLY A CA 1
ATOM 759 C C . GLY A 1 94 ? -19.707 2.454 5.210 1.00 61.38 94 GLY A C 1
ATOM 760 O O . GLY A 1 94 ? -20.530 2.837 6.073 1.00 61.38 94 GLY A O 1
#

Mean predicted aligned error: 5.34 Å

Solvent-accessible surface area (backbone atoms only — not comparable to full-atom values): 5438 Å² total; per-residue (Å²): 131,90,43,80,46,32,23,44,37,94,90,50,79,43,37,40,38,32,44,70,55,82,40,51,38,89,87,68,53,50,29,26,29,28,32,43,34,31,81,73,68,74,68,46,79,46,79,43,49,76,83,33,63,64,59,74,74,20,54,79,47,95,75,79,55,65,84,51,31,77,81,58,81,40,72,64,52,54,53,49,53,42,49,58,51,37,56,62,47,48,74,70,36,103